Protein AF-A0A7V9DNS0-F1 (afdb_monomer_lite)

Radius of gyration: 20.08 Å; chains: 1; bounding box: 50×49×35 Å

pLDDT: mean 93.69, std 7.24, range [63.31, 98.44]

Foldseek 3Di:
DVVVVVVVDDDDDDDPDPVVVQVVPDPDVVSVLVVCCVPPDPVVNCVVVPDPDPCVVVVVVVVVCVVDDDPDDPPDDVVDDQQWDDDPNRIDSHPDD

Sequence (97 aa):
MIETLRSVLHFRRFEVDAVERRLATAANVDDVRRIARRRTPRGVFDYIDGAAEDERTMEANAGAFARLSFRPRILRDVSAVDPATTLLGRPLPIPLV

Secondary structure (DSSP, 8-state):
-HHHHHHH--PPPP---HHHHHHTT-SSHHHHHHHHHTTS-HHHHHHHH--STT-HHHHHHHHHHHT-------S---SS----EEETTEEESSS--

Structure (mmCIF, N/CA/C/O backbone):
data_AF-A0A7V9DNS0-F1
#
_entry.id   AF-A0A7V9DNS0-F1
#
loop_
_atom_site.group_PDB
_atom_site.id
_atom_site.type_symbol
_atom_site.label_atom_id
_atom_site.label_alt_id
_atom_site.label_comp_id
_atom_site.label_asym_id
_atom_site.label_entity_id
_atom_site.label_seq_id
_atom_site.pdbx_PDB_ins_code
_atom_site.Cartn_x
_atom_site.Cartn_y
_atom_site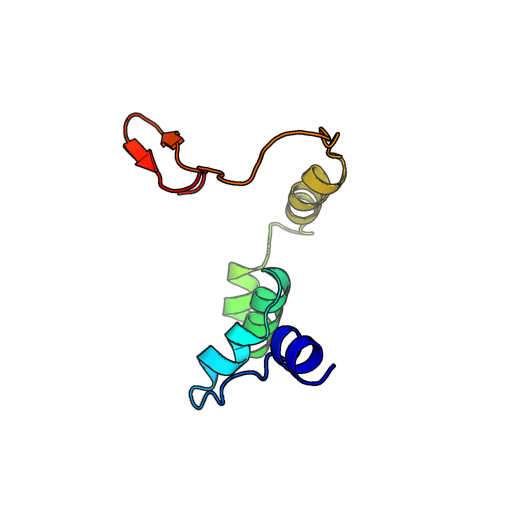.Cartn_z
_atom_site.occupancy
_atom_site.B_iso_or_equiv
_atom_site.auth_seq_id
_atom_site.auth_comp_id
_atom_site.auth_asym_id
_atom_site.auth_atom_id
_atom_site.pdbx_PDB_model_num
ATOM 1 N N . MET A 1 1 ? -24.365 -29.101 -10.957 1.00 63.31 1 MET A N 1
ATOM 2 C CA . MET A 1 1 ? -23.539 -29.421 -9.765 1.00 63.31 1 MET A CA 1
ATOM 3 C C . MET A 1 1 ? -22.041 -29.424 -10.085 1.00 63.31 1 MET A C 1
ATOM 5 O O . MET A 1 1 ? -21.324 -28.655 -9.463 1.00 63.31 1 MET A O 1
ATOM 9 N N . ILE A 1 2 ? -21.560 -30.198 -11.071 1.00 74.38 2 ILE A N 1
ATOM 10 C CA . ILE A 1 2 ? -20.133 -30.192 -11.477 1.00 74.38 2 ILE A CA 1
ATOM 11 C C . ILE A 1 2 ? -19.694 -28.835 -12.070 1.00 74.38 2 ILE A C 1
ATOM 13 O O . ILE A 1 2 ? -18.596 -28.367 -11.782 1.00 74.38 2 ILE A O 1
ATOM 17 N N . GLU A 1 3 ? -20.556 -28.163 -12.840 1.00 73.25 3 GLU A N 1
ATOM 18 C CA . GLU A 1 3 ? -20.258 -26.836 -13.412 1.00 73.25 3 GLU A CA 1
ATOM 19 C C . GLU A 1 3 ? -20.100 -25.740 -12.348 1.00 73.25 3 GLU A C 1
ATOM 21 O O . GLU A 1 3 ? -19.166 -24.949 -12.415 1.00 73.25 3 GLU A O 1
ATOM 26 N N . THR A 1 4 ? -20.946 -25.749 -11.314 1.00 81.94 4 THR A N 1
ATOM 27 C CA . THR A 1 4 ? -20.877 -24.814 -10.177 1.00 81.94 4 THR A CA 1
ATOM 28 C C . THR A 1 4 ? -19.598 -24.994 -9.358 1.00 81.94 4 THR A C 1
ATOM 30 O O . THR A 1 4 ? -19.010 -24.026 -8.892 1.00 81.94 4 THR A O 1
ATOM 33 N N . LEU A 1 5 ? -19.134 -26.237 -9.196 1.00 79.75 5 LEU A N 1
ATOM 34 C CA . LEU A 1 5 ? -17.859 -26.530 -8.535 1.00 79.75 5 LEU A CA 1
ATOM 35 C C . LEU A 1 5 ? -16.669 -26.023 -9.360 1.00 79.75 5 LEU A C 1
ATOM 37 O O . LEU A 1 5 ? -15.732 -25.453 -8.804 1.00 79.75 5 LEU A O 1
ATOM 41 N N . ARG A 1 6 ? -16.721 -26.169 -10.690 1.00 78.94 6 ARG A N 1
ATOM 42 C CA . ARG A 1 6 ? -15.673 -25.679 -11.598 1.00 78.94 6 ARG A CA 1
ATOM 43 C C . ARG A 1 6 ? -15.551 -24.150 -11.590 1.00 78.94 6 ARG A C 1
ATOM 45 O O . ARG A 1 6 ? -14.446 -23.654 -11.763 1.00 78.94 6 ARG A O 1
ATOM 52 N N . SER A 1 7 ? -16.641 -23.411 -11.365 1.00 81.12 7 SER A N 1
ATOM 53 C CA . SER A 1 7 ? -16.610 -21.939 -11.340 1.00 81.12 7 SER A CA 1
ATOM 54 C C . SER A 1 7 ? -16.037 -21.342 -10.052 1.00 81.12 7 SER A C 1
ATOM 56 O O . SER A 1 7 ? -15.697 -20.166 -10.033 1.00 81.12 7 SER A O 1
ATOM 58 N N . VAL A 1 8 ? -15.952 -22.114 -8.965 1.00 84.00 8 VAL A N 1
ATOM 59 C CA . VAL A 1 8 ? -15.399 -21.645 -7.680 1.00 84.00 8 VAL A CA 1
ATOM 60 C C . VAL A 1 8 ? -13.994 -22.188 -7.425 1.00 84.00 8 VAL A C 1
ATOM 62 O O . VAL A 1 8 ? -13.176 -21.515 -6.797 1.00 84.00 8 VAL A O 1
ATOM 65 N N . LEU A 1 9 ? -13.681 -23.375 -7.952 1.00 80.75 9 LEU A N 1
ATOM 66 C CA . LEU A 1 9 ? -12.368 -24.000 -7.827 1.00 80.75 9 LEU A CA 1
ATOM 67 C C . LEU A 1 9 ? -11.386 -23.433 -8.857 1.00 80.75 9 LEU A C 1
ATOM 69 O O . LEU A 1 9 ? -11.197 -23.982 -9.941 1.00 80.75 9 LEU A O 1
ATOM 73 N N . HIS A 1 10 ? -10.710 -22.353 -8.477 1.00 73.31 10 HIS A N 1
ATOM 74 C CA . HIS A 1 10 ? -9.573 -21.820 -9.219 1.00 73.31 10 HIS A CA 1
ATOM 75 C C . HIS A 1 10 ? -8.276 -22.397 -8.648 1.00 73.31 10 HIS A C 1
ATOM 77 O O . HIS A 1 10 ? -7.794 -21.978 -7.594 1.00 73.31 10 HIS A O 1
ATOM 83 N N . PHE A 1 11 ? -7.698 -23.377 -9.340 1.00 76.88 11 PHE A N 1
ATOM 84 C CA . PHE A 1 11 ? -6.368 -23.874 -9.002 1.00 76.88 11 PHE A CA 1
ATOM 85 C C . PHE A 1 11 ? -5.321 -22.860 -9.451 1.00 76.88 11 PHE A C 1
ATOM 87 O O . PHE A 1 11 ? -5.370 -22.364 -10.578 1.00 76.88 11 PHE A O 1
ATOM 94 N N . ARG A 1 12 ? -4.356 -22.549 -8.578 1.00 72.12 12 ARG A N 1
ATOM 95 C CA . ARG A 1 12 ? -3.247 -21.678 -8.973 1.00 72.12 12 ARG A CA 1
ATOM 96 C C . ARG A 1 12 ? -2.479 -22.333 -10.112 1.00 72.12 12 ARG A C 1
ATOM 98 O O . ARG A 1 12 ? -2.158 -23.521 -10.045 1.00 72.12 12 ARG A O 1
ATOM 105 N N . ARG A 1 13 ? -2.163 -21.545 -11.139 1.00 76.88 13 ARG A N 1
ATOM 106 C CA . ARG A 1 13 ? -1.265 -21.983 -12.205 1.00 76.88 13 ARG A CA 1
ATOM 107 C C . ARG A 1 13 ? 0.096 -22.304 -11.587 1.00 76.88 13 ARG A C 1
ATOM 109 O O . ARG A 1 13 ? 0.547 -21.605 -10.682 1.00 76.88 13 ARG A O 1
ATOM 116 N N . PHE A 1 14 ? 0.720 -23.384 -12.043 1.00 84.50 14 PHE A N 1
ATOM 117 C CA . PHE A 1 14 ? 2.068 -23.727 -11.609 1.00 84.50 14 PHE A CA 1
ATOM 118 C C . PHE A 1 14 ? 3.031 -22.628 -12.075 1.00 84.50 14 PHE A C 1
ATOM 120 O O . PHE A 1 14 ? 3.129 -22.382 -13.275 1.00 84.50 14 PHE A O 1
ATOM 127 N N . GLU A 1 15 ? 3.695 -21.965 -11.127 1.00 91.12 15 GLU A N 1
ATOM 128 C CA . GLU A 1 15 ? 4.637 -20.875 -11.392 1.00 91.12 15 GLU A CA 1
ATOM 129 C C . GLU A 1 15 ? 6.057 -21.305 -11.015 1.00 91.12 15 GLU A C 1
ATOM 131 O O . GLU A 1 15 ? 6.324 -21.681 -9.863 1.00 91.12 15 GLU A O 1
ATOM 136 N N . VAL A 1 16 ? 6.959 -21.274 -11.997 1.00 92.69 16 VAL A N 1
ATOM 137 C CA . VAL A 1 16 ? 8.348 -21.734 -11.864 1.00 92.69 16 VAL A CA 1
ATOM 138 C C . VAL A 1 16 ? 9.188 -20.653 -11.200 1.00 92.69 16 VAL A C 1
ATOM 140 O O . VAL A 1 16 ? 9.985 -20.968 -10.303 1.00 92.69 16 VAL A O 1
ATOM 143 N N . ASP A 1 17 ? 8.960 -19.391 -11.567 1.00 95.56 17 ASP A N 1
ATOM 144 C CA . ASP A 1 17 ? 9.694 -18.270 -10.999 1.00 95.56 17 ASP A CA 1
ATOM 145 C C . ASP A 1 17 ? 9.411 -18.176 -9.492 1.00 95.56 17 ASP A C 1
ATOM 147 O O . ASP A 1 17 ? 8.278 -18.094 -9.011 1.00 95.56 17 ASP A O 1
ATOM 151 N N . ALA A 1 18 ? 10.483 -18.257 -8.707 1.00 92.19 18 ALA A N 1
ATOM 152 C CA . ALA A 1 18 ? 10.381 -18.286 -7.263 1.00 92.19 18 ALA A CA 1
ATOM 153 C C . ALA A 1 18 ? 9.955 -16.931 -6.671 1.00 92.19 18 ALA A C 1
ATOM 155 O O . ALA A 1 18 ? 9.418 -16.910 -5.560 1.00 92.19 18 ALA A O 1
ATOM 156 N N . VAL A 1 19 ? 10.234 -15.817 -7.347 1.00 94.00 19 VAL A N 1
ATOM 157 C CA . VAL A 1 19 ? 9.784 -14.474 -6.960 1.00 94.00 19 VAL A CA 1
ATOM 158 C C . VAL A 1 19 ? 8.287 -14.363 -7.212 1.00 94.00 19 VAL A C 1
ATOM 160 O O . VAL A 1 19 ? 7.543 -14.158 -6.252 1.00 94.00 19 VAL A O 1
ATOM 163 N N . GLU A 1 20 ? 7.845 -14.624 -8.442 1.00 94.06 20 GLU A N 1
ATOM 164 C CA . GLU A 1 20 ? 6.425 -14.563 -8.820 1.00 94.06 20 GLU A CA 1
ATOM 165 C C . GLU A 1 20 ? 5.567 -15.475 -7.947 1.00 94.06 20 GLU A C 1
ATOM 167 O O . GLU A 1 20 ? 4.567 -15.049 -7.371 1.00 94.06 20 GLU A O 1
ATOM 172 N N . ARG A 1 21 ? 6.014 -16.714 -7.711 1.00 93.19 21 ARG A N 1
ATOM 173 C CA . ARG A 1 21 ? 5.295 -17.654 -6.842 1.00 93.19 21 ARG A CA 1
ATOM 174 C C . ARG A 1 21 ? 5.100 -17.129 -5.417 1.00 93.19 21 ARG A C 1
ATOM 176 O O . ARG A 1 21 ? 4.092 -17.448 -4.789 1.00 93.19 21 ARG A O 1
ATOM 183 N N . ARG A 1 22 ? 6.051 -16.361 -4.876 1.00 93.44 22 ARG A N 1
ATOM 184 C CA . ARG A 1 22 ? 5.932 -15.769 -3.531 1.00 93.44 22 ARG A CA 1
ATOM 185 C C . ARG A 1 22 ? 5.022 -14.554 -3.553 1.00 93.44 22 ARG A C 1
ATOM 187 O O . ARG A 1 22 ? 4.151 -14.459 -2.693 1.00 93.44 22 ARG A O 1
ATOM 194 N N . LEU A 1 23 ? 5.189 -13.662 -4.525 1.00 94.56 23 LEU A N 1
ATOM 195 C CA . LEU A 1 23 ? 4.345 -12.475 -4.652 1.00 94.56 23 LEU A CA 1
ATOM 196 C C . LEU A 1 23 ? 2.881 -12.858 -4.894 1.00 94.56 23 LEU A C 1
ATOM 198 O O . LEU A 1 23 ? 1.998 -12.314 -4.243 1.00 94.56 23 LEU A O 1
ATOM 202 N N . ALA A 1 24 ? 2.626 -13.912 -5.669 1.00 92.62 24 ALA A N 1
ATOM 203 C CA . ALA A 1 24 ? 1.296 -14.485 -5.868 1.00 92.62 24 ALA A CA 1
ATOM 204 C C . ALA A 1 24 ? 0.657 -15.075 -4.590 1.00 92.62 24 ALA A C 1
ATOM 206 O O . ALA A 1 24 ? -0.495 -15.509 -4.617 1.00 92.62 24 ALA A O 1
ATOM 207 N N . THR A 1 25 ? 1.388 -15.169 -3.471 1.00 90.94 25 THR A N 1
ATOM 208 C CA . THR A 1 25 ? 0.828 -15.557 -2.160 1.00 90.94 25 THR A CA 1
ATOM 209 C C . THR A 1 25 ? 0.467 -14.372 -1.274 1.00 90.94 25 THR A C 1
ATOM 211 O O . THR A 1 25 ? -0.223 -14.588 -0.281 1.00 90.94 25 THR A O 1
ATOM 214 N N . ALA A 1 26 ? 0.891 -13.155 -1.620 1.00 96.50 26 ALA A N 1
ATOM 215 C CA . ALA A 1 26 ? 0.554 -11.957 -0.869 1.00 96.50 26 ALA A CA 1
ATOM 216 C C . ALA A 1 26 ? -0.890 -11.535 -1.167 1.00 96.50 26 ALA A C 1
ATOM 218 O O . ALA A 1 26 ? -1.242 -11.278 -2.317 1.00 96.50 26 ALA A O 1
ATOM 219 N N . ALA A 1 27 ? -1.727 -11.467 -0.133 1.00 96.06 27 ALA A N 1
ATOM 220 C CA . ALA A 1 27 ? -3.099 -10.974 -0.240 1.00 96.06 27 ALA A CA 1
ATOM 221 C C . ALA A 1 27 ? -3.188 -9.465 0.040 1.00 96.06 27 ALA A C 1
ATOM 223 O O . ALA A 1 27 ? -4.162 -8.816 -0.334 1.00 96.06 27 ALA A O 1
ATOM 224 N N . ASN A 1 28 ? -2.185 -8.907 0.719 1.00 96.38 28 ASN A N 1
ATOM 225 C CA . ASN A 1 28 ? -2.102 -7.494 1.067 1.00 96.38 28 ASN A CA 1
ATOM 226 C C . ASN A 1 28 ? -0.638 -7.018 1.127 1.00 96.38 28 ASN A C 1
ATOM 228 O O . ASN A 1 28 ? 0.304 -7.797 0.978 1.00 96.38 28 ASN A O 1
ATOM 232 N N . VAL A 1 29 ? -0.446 -5.719 1.364 1.00 9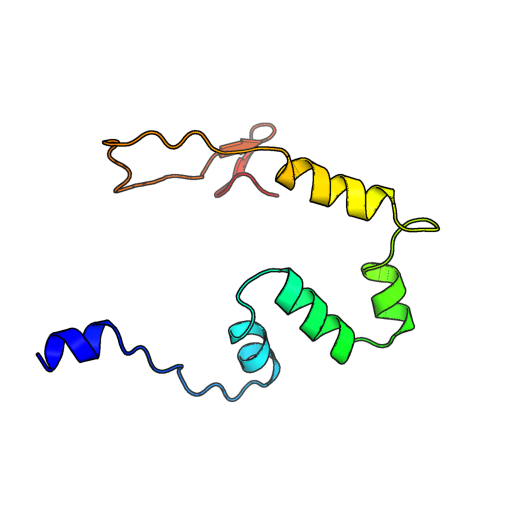5.75 29 VAL A N 1
ATOM 233 C CA . VAL A 1 29 ? 0.883 -5.090 1.418 1.00 95.75 29 VAL A CA 1
ATOM 234 C C . VAL A 1 29 ? 1.725 -5.583 2.609 1.00 95.75 29 VAL A C 1
ATOM 236 O O . VAL A 1 29 ? 2.941 -5.704 2.476 1.00 95.75 29 VAL A O 1
ATOM 239 N N . ASP A 1 30 ? 1.119 -5.948 3.746 1.00 96.44 30 ASP A N 1
ATOM 240 C CA . ASP A 1 30 ? 1.865 -6.501 4.892 1.00 96.44 30 ASP A CA 1
ATOM 241 C C . ASP A 1 30 ? 2.467 -7.881 4.573 1.00 96.44 30 ASP A C 1
ATOM 243 O O . ASP A 1 30 ? 3.570 -8.217 5.012 1.00 96.44 30 ASP A O 1
ATOM 247 N N . ASP A 1 31 ? 1.807 -8.671 3.724 1.00 97.88 31 ASP A N 1
ATOM 248 C CA . ASP A 1 31 ? 2.386 -9.919 3.228 1.00 97.88 31 ASP A CA 1
ATOM 249 C C . ASP A 1 31 ? 3.643 -9.672 2.392 1.00 97.88 31 ASP A C 1
ATOM 251 O O . ASP A 1 31 ? 4.640 -10.384 2.552 1.00 97.88 31 ASP A O 1
ATOM 255 N N . VAL A 1 32 ? 3.628 -8.633 1.552 1.00 97.31 32 VAL A N 1
ATOM 256 C CA . VAL A 1 32 ? 4.800 -8.213 0.770 1.00 97.31 32 VAL A CA 1
ATOM 257 C C . VAL A 1 32 ? 5.931 -7.784 1.703 1.00 97.31 32 VAL A C 1
ATOM 259 O O . VAL A 1 32 ? 7.059 -8.265 1.556 1.00 97.31 32 VAL A O 1
ATOM 262 N N . ARG A 1 33 ? 5.628 -6.975 2.726 1.00 97.00 33 ARG A N 1
ATOM 263 C CA . ARG A 1 33 ? 6.587 -6.581 3.772 1.00 97.00 33 ARG A CA 1
ATOM 264 C C . ARG A 1 33 ? 7.216 -7.798 4.455 1.00 97.00 33 ARG A C 1
ATOM 266 O O . ARG A 1 33 ? 8.435 -7.874 4.617 1.00 97.00 33 ARG A O 1
ATOM 273 N N . ARG A 1 34 ? 6.416 -8.807 4.807 1.00 97.69 34 ARG A N 1
ATOM 274 C CA . ARG A 1 34 ? 6.896 -10.043 5.449 1.00 97.69 34 ARG A CA 1
ATOM 275 C C . ARG A 1 34 ? 7.773 -10.889 4.531 1.00 97.69 34 ARG A C 1
ATOM 277 O O . ARG A 1 34 ? 8.731 -11.506 5.005 1.00 97.69 34 ARG A O 1
ATOM 284 N N . ILE A 1 35 ? 7.456 -10.938 3.237 1.00 97.31 35 ILE A N 1
ATOM 285 C CA . ILE A 1 35 ? 8.298 -11.588 2.224 1.00 97.31 35 ILE A CA 1
ATOM 286 C C . ILE A 1 35 ? 9.645 -10.863 2.135 1.00 97.31 35 ILE A C 1
ATOM 288 O O . ILE A 1 35 ? 10.683 -11.529 2.200 1.00 97.31 35 ILE A O 1
ATOM 292 N N . ALA A 1 36 ? 9.635 -9.528 2.064 1.00 97.06 36 ALA A N 1
ATOM 293 C CA . ALA A 1 36 ? 10.841 -8.703 2.033 1.00 97.06 36 ALA A CA 1
ATOM 294 C C . ALA A 1 36 ? 11.712 -8.913 3.282 1.00 97.06 36 ALA A C 1
ATOM 296 O O . ALA A 1 36 ? 12.899 -9.203 3.150 1.00 97.06 36 ALA A O 1
ATOM 297 N N . ARG A 1 37 ? 11.126 -8.916 4.488 1.00 97.38 37 ARG A N 1
ATOM 298 C CA . ARG A 1 37 ? 11.856 -9.150 5.751 1.00 97.38 37 ARG A CA 1
ATOM 299 C C . ARG A 1 37 ? 12.655 -10.455 5.773 1.00 97.38 37 ARG A C 1
ATOM 301 O O . ARG A 1 37 ? 13.709 -10.531 6.393 1.00 97.38 37 ARG A O 1
ATOM 308 N N . ARG A 1 38 ? 12.160 -11.504 5.107 1.00 96.69 38 ARG A N 1
ATOM 309 C CA . ARG A 1 38 ? 12.830 -12.818 5.035 1.00 96.69 38 ARG A CA 1
ATOM 310 C C . ARG A 1 38 ? 13.938 -12.887 3.979 1.00 96.69 38 ARG A C 1
ATOM 312 O O . ARG A 1 38 ? 14.636 -13.897 3.919 1.00 96.69 38 ARG A O 1
ATOM 319 N N . ARG A 1 39 ? 14.031 -11.902 3.084 1.00 96.00 39 ARG A N 1
ATOM 320 C CA . ARG A 1 39 ? 14.853 -11.966 1.862 1.00 96.00 39 ARG A CA 1
ATOM 321 C C . ARG A 1 39 ? 15.872 -10.844 1.754 1.00 96.00 39 ARG A C 1
ATOM 323 O O . ARG A 1 39 ? 16.910 -11.042 1.130 1.00 96.00 39 ARG A O 1
ATOM 330 N N . THR A 1 40 ? 15.586 -9.705 2.357 1.00 96.44 40 THR A N 1
ATOM 331 C CA . THR A 1 40 ? 16.455 -8.538 2.341 1.00 96.44 40 THR A CA 1
ATOM 332 C C . THR A 1 40 ? 17.483 -8.643 3.472 1.00 96.44 40 THR A C 1
ATOM 334 O O . THR A 1 40 ? 17.124 -9.058 4.578 1.00 96.44 40 THR A O 1
ATOM 337 N N . PRO A 1 41 ? 18.761 -8.281 3.240 1.00 98.00 41 PRO A N 1
ATOM 338 C CA . PRO A 1 41 ? 19.734 -8.149 4.318 1.00 98.00 41 PRO A CA 1
ATOM 339 C C . PRO A 1 41 ? 19.191 -7.253 5.429 1.00 98.00 41 PRO A C 1
ATOM 341 O O . PRO A 1 41 ? 18.612 -6.205 5.148 1.00 98.00 41 PRO A O 1
ATOM 344 N N . ARG A 1 42 ? 19.402 -7.645 6.688 1.00 97.12 42 ARG A N 1
ATOM 345 C CA . ARG A 1 42 ? 18.751 -6.999 7.835 1.00 97.12 42 ARG A CA 1
ATOM 346 C C . ARG A 1 42 ? 18.915 -5.477 7.852 1.00 97.12 42 ARG A C 1
ATOM 348 O O . ARG A 1 42 ? 17.922 -4.781 7.963 1.00 97.12 42 ARG A O 1
ATOM 355 N N . GLY A 1 43 ? 20.135 -4.965 7.673 1.00 97.81 43 GLY A N 1
ATOM 356 C CA . GLY A 1 43 ? 20.373 -3.516 7.683 1.00 97.81 43 GLY A CA 1
ATOM 357 C C . GLY A 1 43 ? 19.651 -2.761 6.561 1.00 97.81 43 GLY A C 1
ATOM 358 O O . GLY A 1 43 ? 19.205 -1.642 6.769 1.00 97.81 43 GLY A O 1
ATOM 359 N N . VAL A 1 44 ? 19.484 -3.384 5.389 1.00 97.88 44 VAL A N 1
ATOM 360 C CA . VAL A 1 44 ? 18.737 -2.788 4.268 1.00 97.88 44 VAL A CA 1
ATOM 361 C C . VAL A 1 44 ? 17.237 -2.808 4.553 1.00 97.88 44 VAL A C 1
ATOM 363 O O . VAL A 1 44 ? 16.547 -1.843 4.245 1.00 97.88 44 VAL A O 1
ATOM 366 N N . PHE A 1 45 ? 16.730 -3.888 5.155 1.00 98.12 45 PHE A N 1
ATOM 367 C CA . PHE A 1 45 ? 15.329 -3.963 5.559 1.00 98.12 45 PHE A CA 1
ATOM 368 C C . PHE A 1 45 ? 15.013 -2.925 6.638 1.00 98.12 45 PHE A C 1
ATOM 370 O O . PHE A 1 45 ? 14.097 -2.136 6.449 1.00 98.12 45 PHE A O 1
ATOM 377 N N . ASP A 1 46 ? 15.807 -2.882 7.710 1.00 96.75 46 ASP A N 1
ATOM 378 C CA . ASP A 1 46 ? 15.607 -1.967 8.838 1.00 96.75 46 ASP A CA 1
ATOM 379 C C . ASP A 1 46 ? 15.697 -0.491 8.383 1.00 96.75 46 ASP A C 1
ATOM 381 O O . ASP A 1 46 ? 14.960 0.347 8.887 1.00 96.75 46 ASP A O 1
ATOM 385 N N . TYR A 1 47 ? 16.530 -0.170 7.381 1.00 96.31 47 TYR A N 1
ATOM 386 C CA . TYR A 1 47 ? 16.601 1.177 6.796 1.00 96.31 47 TYR A CA 1
ATOM 387 C C . TYR A 1 47 ? 15.334 1.589 6.025 1.00 96.31 47 TYR A C 1
ATOM 389 O O . TYR A 1 47 ? 14.965 2.759 6.045 1.00 96.31 47 TYR A O 1
ATOM 397 N N . ILE A 1 48 ? 14.696 0.654 5.311 1.00 96.81 48 ILE A N 1
ATOM 398 C CA . ILE A 1 48 ? 13.517 0.936 4.470 1.00 96.81 48 ILE A CA 1
ATOM 399 C C . ILE A 1 48 ? 12.219 0.859 5.281 1.00 96.81 48 ILE A C 1
ATOM 401 O O . ILE A 1 48 ? 11.306 1.647 5.052 1.00 96.81 48 ILE A O 1
ATOM 405 N N . ASP A 1 49 ? 12.117 -0.130 6.168 1.00 96.31 49 ASP A N 1
ATOM 406 C CA . ASP A 1 49 ? 10.903 -0.442 6.927 1.00 96.31 49 ASP A CA 1
ATOM 407 C C . ASP A 1 49 ? 10.786 0.366 8.224 1.00 96.31 49 ASP A C 1
ATOM 409 O O . ASP A 1 49 ? 9.676 0.575 8.705 1.00 96.31 49 ASP A O 1
ATOM 413 N N . GLY A 1 50 ? 11.920 0.784 8.796 1.00 95.25 50 GLY A N 1
ATOM 414 C CA . GLY A 1 50 ? 11.967 1.464 10.085 1.00 95.25 50 GLY A CA 1
ATOM 415 C C . GLY A 1 50 ? 11.514 2.922 10.036 1.00 95.25 50 GLY A C 1
ATOM 416 O O . GLY A 1 50 ? 11.515 3.578 8.990 1.00 95.25 50 GLY A O 1
ATOM 417 N N . ALA A 1 51 ? 11.166 3.450 11.208 1.00 96.75 51 ALA A N 1
ATOM 418 C CA . ALA A 1 51 ? 10.802 4.851 11.402 1.00 96.75 51 ALA A CA 1
ATOM 419 C C . ALA A 1 51 ? 11.654 5.525 12.493 1.00 96.75 51 ALA A C 1
ATOM 421 O O . ALA A 1 51 ? 12.604 4.956 13.024 1.00 96.75 51 ALA A O 1
ATOM 422 N N . ALA A 1 52 ? 11.360 6.793 12.788 1.00 96.88 52 ALA A N 1
ATOM 423 C CA . ALA A 1 52 ? 12.107 7.556 13.782 1.00 96.88 52 ALA A CA 1
ATOM 424 C C . ALA A 1 52 ? 11.925 6.983 15.200 1.00 96.88 52 ALA A C 1
ATOM 426 O O . ALA A 1 52 ? 10.795 6.740 15.620 1.00 96.88 52 ALA A O 1
ATOM 427 N N . GLU A 1 53 ? 13.040 6.848 15.925 1.00 96.56 53 GLU A N 1
ATOM 428 C CA . GLU A 1 53 ? 13.131 6.418 17.328 1.00 96.56 53 GLU A CA 1
ATOM 429 C C . GLU A 1 53 ? 12.281 5.184 17.671 1.00 96.56 53 GLU A C 1
ATOM 431 O O . GLU A 1 53 ? 12.646 4.065 17.326 1.00 96.56 53 GLU A O 1
ATOM 436 N N . ASP A 1 54 ? 11.179 5.384 18.388 1.00 97.12 54 ASP A N 1
ATOM 437 C CA . ASP A 1 54 ? 10.278 4.347 18.884 1.00 97.12 54 ASP A CA 1
ATOM 438 C C . ASP A 1 54 ? 9.121 4.039 17.918 1.00 97.12 54 ASP A C 1
ATOM 440 O O . ASP A 1 54 ? 8.188 3.320 18.269 1.00 97.12 54 ASP A O 1
ATOM 444 N N . GLU A 1 55 ? 9.175 4.600 16.707 1.00 97.81 55 GLU A N 1
ATOM 445 C CA . GLU A 1 55 ? 8.260 4.367 15.588 1.00 97.81 55 GLU A CA 1
ATOM 446 C C . GLU A 1 55 ? 6.790 4.732 15.855 1.00 97.81 55 GLU A C 1
ATOM 448 O O . GLU A 1 55 ? 5.901 4.428 15.051 1.00 97.81 55 GLU A O 1
ATOM 453 N N . ARG A 1 56 ? 6.507 5.479 16.928 1.00 98.19 56 ARG A N 1
ATOM 454 C CA . ARG A 1 56 ? 5.130 5.820 17.332 1.00 98.19 56 ARG A CA 1
ATOM 455 C C . ARG A 1 56 ? 4.345 6.560 16.259 1.00 98.19 56 ARG A C 1
ATOM 457 O O . ARG A 1 56 ? 3.143 6.350 16.112 1.00 98.19 56 ARG A O 1
ATOM 464 N N . THR A 1 57 ? 5.008 7.422 15.492 1.00 97.88 57 THR A N 1
ATOM 465 C CA . THR A 1 57 ? 4.365 8.148 14.388 1.00 97.88 57 THR A CA 1
ATOM 466 C C . THR A 1 57 ? 3.977 7.207 13.247 1.00 97.88 57 THR A C 1
ATOM 468 O O . THR A 1 57 ? 2.918 7.387 12.647 1.00 97.88 57 THR A O 1
ATOM 471 N N . MET A 1 58 ? 4.781 6.177 12.965 1.00 96.88 58 MET A N 1
ATOM 472 C CA . MET A 1 58 ? 4.448 5.173 11.952 1.00 96.88 58 MET A CA 1
ATOM 473 C C . MET A 1 58 ? 3.190 4.397 12.356 1.00 96.88 58 MET A C 1
ATOM 475 O O . MET A 1 58 ? 2.251 4.289 11.562 1.00 96.88 58 MET A O 1
ATOM 479 N N . GLU A 1 59 ? 3.126 3.944 13.611 1.00 96.75 59 GLU A N 1
ATOM 480 C CA . GLU A 1 59 ? 1.933 3.292 14.164 1.00 96.75 59 GLU A CA 1
ATOM 481 C C . GLU A 1 59 ? 0.712 4.225 14.146 1.00 96.75 59 GLU A C 1
ATOM 483 O O . GLU A 1 59 ? -0.382 3.823 13.739 1.00 96.75 59 GLU A O 1
ATOM 488 N N . ALA A 1 60 ? 0.891 5.492 14.531 1.00 97.75 60 ALA A N 1
ATOM 489 C CA . ALA A 1 60 ? -0.180 6.483 14.558 1.00 97.75 60 ALA A CA 1
ATOM 490 C C . ALA A 1 60 ? -0.747 6.783 13.161 1.00 97.75 60 ALA A C 1
ATOM 492 O O . ALA A 1 60 ? -1.967 6.932 13.027 1.00 97.75 60 ALA A O 1
ATOM 493 N N . ASN A 1 61 ? 0.104 6.834 12.131 1.00 96.94 61 ASN A N 1
ATOM 494 C CA . ASN A 1 61 ? -0.302 7.061 10.743 1.00 96.94 61 ASN A CA 1
ATOM 495 C C . ASN A 1 61 ? -1.215 5.936 10.239 1.00 96.94 61 ASN A C 1
ATOM 497 O O . ASN A 1 61 ? -2.299 6.210 9.722 1.00 96.94 61 ASN A O 1
ATOM 501 N N . ALA A 1 62 ? -0.826 4.673 10.442 1.00 94.75 62 ALA A N 1
ATOM 502 C CA . ALA A 1 62 ? -1.662 3.529 10.072 1.00 94.75 62 ALA A CA 1
ATOM 503 C C . ALA A 1 62 ? -2.944 3.473 10.923 1.00 94.75 62 ALA A C 1
ATOM 505 O O . ALA A 1 62 ? -4.054 3.330 10.400 1.00 94.75 62 ALA A O 1
ATOM 506 N N . GLY A 1 63 ? -2.807 3.670 12.238 1.00 97.69 63 GLY A N 1
ATOM 507 C CA . GLY A 1 63 ? -3.923 3.690 13.180 1.00 97.69 63 GLY A CA 1
ATOM 508 C C . GLY A 1 63 ? -4.935 4.809 12.915 1.00 97.69 63 GLY A C 1
ATOM 509 O O . GLY A 1 63 ? -6.095 4.682 13.304 1.00 97.69 63 GLY A O 1
ATOM 510 N N . ALA A 1 64 ? -4.546 5.892 12.234 1.00 98.25 64 ALA A N 1
ATOM 511 C CA . ALA A 1 64 ? -5.455 6.976 11.872 1.00 98.25 64 ALA A CA 1
ATOM 512 C C . ALA A 1 64 ? -6.597 6.524 10.961 1.00 98.25 64 ALA A C 1
ATOM 514 O O . ALA A 1 64 ? -7.745 6.904 11.196 1.00 98.25 64 ALA A O 1
ATOM 515 N N . PHE A 1 65 ? -6.307 5.661 9.990 1.00 96.81 65 PHE A N 1
ATOM 516 C CA . PHE A 1 65 ? -7.321 5.139 9.077 1.00 96.81 65 PHE A CA 1
ATOM 517 C C . PHE A 1 65 ? -8.258 4.137 9.757 1.00 96.81 65 PHE A C 1
ATOM 519 O O . PHE A 1 65 ? -9.449 4.129 9.460 1.00 96.81 65 PHE A O 1
ATOM 526 N N . ALA A 1 66 ? -7.766 3.360 10.728 1.00 95.69 66 ALA A N 1
ATOM 527 C CA . ALA A 1 66 ? -8.581 2.403 11.483 1.00 95.69 66 ALA A CA 1
ATOM 528 C C . ALA A 1 66 ? -9.670 3.068 12.347 1.00 95.69 66 ALA A C 1
ATOM 530 O O . ALA A 1 66 ? -10.649 2.424 12.717 1.00 95.69 66 ALA A O 1
ATOM 531 N N . ARG A 1 67 ? -9.524 4.365 12.659 1.00 97.00 67 ARG A N 1
ATOM 532 C CA . ARG A 1 67 ? -10.543 5.145 13.383 1.00 97.00 67 ARG A CA 1
ATOM 533 C C . ARG A 1 67 ? -11.705 5.594 12.496 1.00 97.00 67 ARG A C 1
ATOM 535 O O . ARG A 1 67 ? -12.703 6.092 13.014 1.00 97.00 67 ARG A O 1
ATOM 542 N N . LEU A 1 68 ? -11.582 5.458 11.177 1.00 97.69 68 LEU A N 1
ATOM 543 C CA . LEU A 1 68 ? -12.617 5.828 10.220 1.00 97.69 68 LEU A CA 1
ATOM 544 C C . LEU A 1 68 ? -13.449 4.597 9.855 1.00 97.69 68 LEU A C 1
ATOM 546 O O . LEU A 1 68 ? -12.934 3.496 9.697 1.00 97.69 68 LEU A O 1
ATOM 550 N N . SER A 1 69 ? -14.759 4.783 9.708 1.00 97.62 69 SER A N 1
ATOM 551 C CA . SER A 1 69 ? -15.680 3.732 9.268 1.00 97.62 69 SER A CA 1
ATOM 552 C C . SER A 1 69 ? -16.463 4.192 8.050 1.00 97.62 69 SER A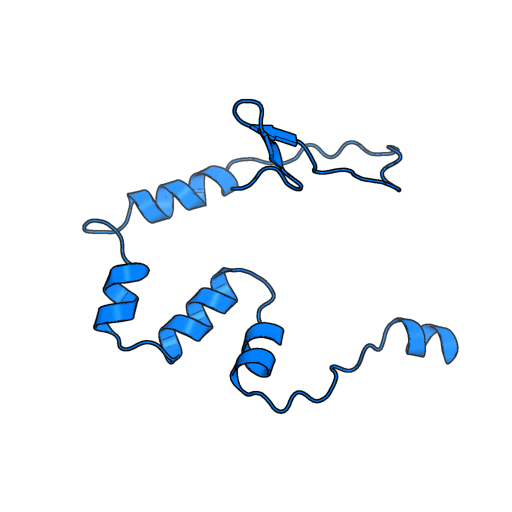 C 1
ATOM 554 O O . SER A 1 69 ? -16.922 5.335 7.982 1.00 97.62 69 SER A O 1
ATOM 556 N N . PHE A 1 70 ? -16.653 3.290 7.091 1.00 96.62 70 PHE A N 1
ATOM 557 C CA . PHE A 1 70 ? -17.516 3.558 5.949 1.00 96.62 70 PHE A CA 1
ATOM 558 C C . PHE A 1 70 ? -18.987 3.490 6.361 1.00 96.62 70 PHE A C 1
ATOM 560 O O . PHE A 1 70 ? -19.404 2.603 7.103 1.00 96.62 70 PHE A O 1
ATOM 567 N N . ARG A 1 71 ? -19.797 4.403 5.819 1.00 97.50 71 ARG A N 1
ATOM 568 C CA . ARG A 1 71 ? -21.261 4.293 5.819 1.00 97.50 71 ARG A CA 1
ATOM 569 C C . ARG A 1 71 ? -21.692 3.812 4.431 1.00 97.50 71 ARG A C 1
ATOM 571 O O . ARG A 1 71 ? -21.888 4.655 3.551 1.00 97.50 71 ARG A O 1
ATOM 578 N N . PRO A 1 72 ? -21.767 2.489 4.188 1.00 96.19 72 PRO A N 1
ATOM 579 C CA . PRO A 1 72 ? -22.063 1.965 2.861 1.00 96.19 72 PRO A CA 1
ATOM 580 C C . PRO A 1 72 ? -23.452 2.420 2.403 1.00 96.19 72 PRO A C 1
ATOM 582 O O . PRO A 1 72 ? -24.419 2.384 3.164 1.00 96.19 72 PRO A O 1
ATOM 585 N N . ARG A 1 73 ? -23.552 2.854 1.144 1.00 96.50 73 ARG A N 1
ATOM 586 C CA . ARG A 1 73 ? -24.826 3.215 0.511 1.00 96.50 73 ARG A CA 1
ATOM 587 C C . ARG A 1 73 ? -25.317 2.026 -0.304 1.00 96.50 73 ARG A C 1
ATOM 589 O O . ARG A 1 73 ? -24.677 1.658 -1.282 1.00 96.50 73 ARG A O 1
ATOM 596 N N . ILE A 1 74 ? -26.434 1.440 0.112 1.00 96.50 74 ILE A N 1
ATOM 597 C CA . ILE A 1 74 ? -27.038 0.273 -0.543 1.00 96.50 74 ILE A CA 1
ATOM 598 C C . ILE A 1 74 ? -27.939 0.680 -1.715 1.00 96.50 74 ILE A C 1
ATOM 600 O O . ILE A 1 74 ? -28.299 1.851 -1.845 1.00 96.50 74 ILE A O 1
ATOM 604 N N . LEU A 1 75 ? -28.313 -0.303 -2.545 1.00 96.44 75 LEU A N 1
ATOM 605 C CA . LEU A 1 75 ? -29.178 -0.124 -3.723 1.00 96.44 75 LEU A CA 1
ATOM 606 C C . LEU A 1 75 ? -28.652 0.952 -4.688 1.00 96.44 75 LEU A C 1
ATOM 608 O O . LEU A 1 75 ? -29.403 1.769 -5.220 1.00 96.44 75 LEU A O 1
ATOM 612 N N . ARG A 1 76 ? -27.332 0.972 -4.884 1.00 96.19 76 ARG A N 1
ATOM 613 C CA . ARG A 1 76 ? -26.657 1.807 -5.876 1.00 96.19 76 ARG A CA 1
ATOM 614 C C . ARG A 1 76 ? -26.088 0.910 -6.954 1.00 96.19 76 ARG A C 1
ATOM 616 O O . ARG A 1 76 ? -25.438 -0.080 -6.632 1.00 96.19 76 ARG A O 1
ATOM 623 N N . ASP A 1 77 ? -26.348 1.273 -8.202 1.00 96.12 77 ASP A N 1
ATOM 624 C CA . ASP A 1 77 ? -25.707 0.614 -9.325 1.00 96.12 77 ASP A CA 1
ATOM 625 C C . ASP A 1 77 ? -24.217 0.968 -9.327 1.00 96.12 77 ASP A C 1
ATOM 627 O O . ASP A 1 77 ? -23.837 2.139 -9.366 1.00 96.12 77 ASP A O 1
ATOM 631 N N . VAL A 1 78 ? -23.395 -0.066 -9.193 1.00 95.88 78 VAL A N 1
ATOM 632 C CA . VAL A 1 78 ? -21.930 -0.017 -9.202 1.00 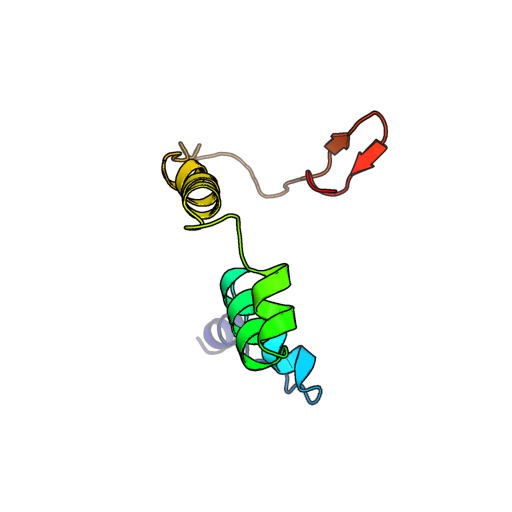95.88 78 VAL A CA 1
ATOM 633 C C . VAL A 1 78 ? -21.382 -1.070 -10.169 1.00 95.88 78 VAL A C 1
ATOM 635 O O . VAL A 1 78 ? -20.263 -1.548 -9.995 1.00 95.88 78 VAL A O 1
ATOM 638 N N . SER A 1 79 ? -22.170 -1.467 -11.180 1.00 96.94 79 SER A N 1
ATOM 639 C CA . SER A 1 79 ? -21.749 -2.448 -12.190 1.00 96.94 79 SER A CA 1
ATOM 640 C C . SER A 1 79 ? -20.540 -1.980 -13.008 1.00 96.94 79 SER A C 1
ATOM 642 O O . SER A 1 79 ? -19.803 -2.806 -13.542 1.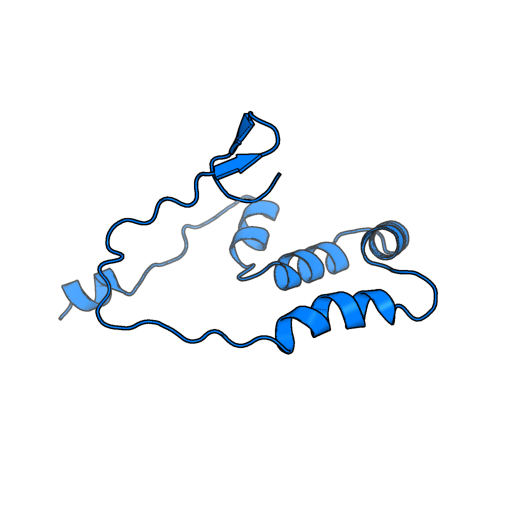00 96.94 79 SER A O 1
ATOM 644 N N . ALA A 1 80 ? -20.329 -0.665 -13.091 1.00 96.56 80 ALA A N 1
ATOM 645 C CA . ALA A 1 80 ? -19.144 -0.033 -13.647 1.00 96.56 80 ALA A CA 1
ATOM 646 C C . ALA A 1 80 ? -18.646 1.054 -12.683 1.00 96.56 80 ALA A C 1
ATOM 648 O O . ALA A 1 80 ? -19.405 1.935 -12.279 1.00 96.56 80 ALA A O 1
ATOM 649 N N . VAL A 1 81 ? -17.366 0.988 -12.315 1.00 96.44 81 VAL A N 1
ATOM 650 C CA . VAL A 1 81 ? -16.696 1.969 -11.452 1.00 96.44 81 VAL A CA 1
ATOM 651 C C . VAL A 1 81 ? -15.462 2.469 -12.186 1.00 96.44 81 VAL A C 1
ATOM 653 O O . VAL A 1 81 ? -14.610 1.667 -12.562 1.00 96.44 81 VAL A O 1
ATOM 656 N N . ASP A 1 82 ? -15.371 3.784 -12.369 1.00 97.00 82 ASP A N 1
ATOM 657 C CA . ASP A 1 82 ? -14.195 4.446 -12.926 1.00 97.00 82 ASP A CA 1
ATOM 658 C C . ASP A 1 82 ? -13.423 5.160 -11.801 1.00 97.00 82 ASP A C 1
ATOM 660 O O . ASP A 1 82 ? -13.932 6.132 -11.236 1.00 97.00 82 ASP A O 1
ATOM 664 N N . PRO A 1 83 ? -12.233 4.667 -11.411 1.00 97.38 83 PRO A N 1
ATOM 665 C CA . PRO A 1 83 ? -11.385 5.313 -10.415 1.00 97.38 83 PRO A CA 1
ATOM 666 C C . PRO A 1 83 ? -10.501 6.427 -11.001 1.00 97.38 83 PRO A C 1
ATOM 668 O O . PRO A 1 83 ? -9.719 7.017 -10.249 1.00 97.38 83 PRO A O 1
ATOM 671 N N . ALA A 1 84 ? -10.582 6.711 -12.305 1.00 98.19 84 ALA A N 1
ATOM 672 C CA . ALA A 1 84 ? -9.764 7.738 -12.928 1.00 98.19 84 ALA A CA 1
ATOM 673 C C . ALA A 1 84 ? -10.022 9.121 -12.314 1.00 98.19 84 ALA A C 1
ATOM 675 O O . ALA A 1 84 ? -11.126 9.472 -11.893 1.00 98.19 84 ALA A O 1
ATOM 676 N N . THR A 1 85 ? -8.969 9.931 -12.254 1.00 98.25 85 THR A N 1
ATOM 677 C CA . THR A 1 85 ? -9.027 11.283 -11.695 1.00 98.25 85 THR A CA 1
ATOM 678 C C . THR A 1 85 ? -8.033 12.208 -12.394 1.00 98.25 85 THR A C 1
ATOM 680 O O . THR A 1 85 ? -7.334 11.813 -13.325 1.00 98.25 85 THR A O 1
ATOM 683 N N . THR A 1 86 ? -7.971 13.468 -11.976 1.00 98.19 86 THR A N 1
ATOM 684 C CA . THR A 1 86 ? -6.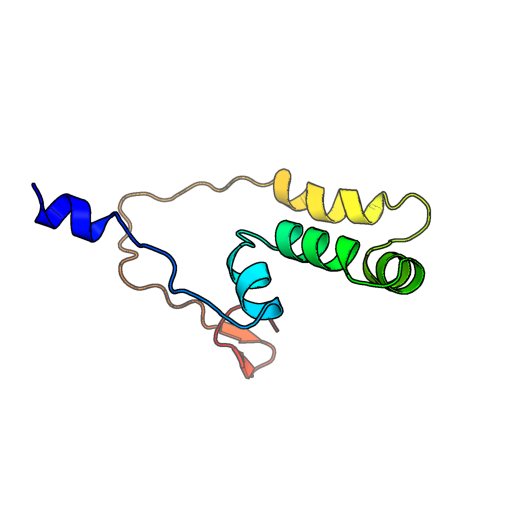976 14.441 -12.437 1.00 98.19 86 THR A CA 1
ATOM 685 C C . THR A 1 86 ? -6.251 15.040 -11.239 1.00 98.19 86 THR A C 1
ATOM 687 O O . THR A 1 86 ? -6.887 15.509 -10.297 1.00 98.19 86 THR A O 1
ATOM 690 N N . LEU A 1 87 ? -4.920 15.073 -11.291 1.00 97.81 87 LEU A N 1
ATOM 691 C CA . LEU A 1 87 ? -4.072 15.707 -10.285 1.00 97.81 87 LEU A CA 1
ATOM 692 C C . LEU A 1 87 ? -3.183 16.751 -10.959 1.00 97.81 87 LEU A C 1
ATOM 694 O O . LEU A 1 87 ? -2.440 16.433 -11.885 1.00 97.81 87 LEU A O 1
ATOM 698 N N . LEU A 1 88 ? -3.274 18.007 -10.510 1.00 97.62 88 LEU A N 1
ATOM 699 C CA . LEU A 1 88 ? -2.498 19.131 -11.060 1.00 97.62 88 LEU A CA 1
ATOM 700 C C . LEU A 1 88 ? -2.603 19.244 -12.599 1.00 97.62 88 LEU A C 1
ATOM 702 O O . LEU A 1 88 ? -1.616 19.480 -13.292 1.00 97.62 88 LEU A O 1
ATOM 706 N N . GLY A 1 89 ? -3.807 19.027 -13.141 1.00 97.38 89 GLY A N 1
ATOM 707 C CA . GLY A 1 89 ? -4.083 19.070 -14.583 1.00 97.38 89 GLY A CA 1
ATOM 708 C C . GLY A 1 89 ? -3.645 17.830 -15.372 1.00 97.38 89 GLY A C 1
ATOM 709 O O . GLY A 1 89 ? -3.801 17.814 -16.590 1.00 97.38 89 GLY A O 1
ATOM 710 N N . ARG A 1 90 ? -3.113 16.791 -14.714 1.00 97.75 90 ARG A N 1
ATOM 711 C CA . ARG A 1 90 ? -2.707 15.535 -15.360 1.00 97.75 90 ARG A CA 1
ATOM 712 C C . ARG A 1 90 ? -3.699 14.408 -15.066 1.00 97.75 90 ARG A C 1
ATOM 714 O O . ARG A 1 90 ? -4.045 14.225 -13.898 1.00 97.75 90 ARG A O 1
ATOM 721 N N . PRO A 1 91 ? -4.135 13.644 -16.082 1.00 98.12 91 PRO A N 1
ATOM 722 C CA . PRO A 1 91 ? -5.005 12.495 -15.864 1.00 98.12 91 PRO A CA 1
ATOM 723 C C . PRO A 1 91 ? -4.248 11.363 -15.153 1.00 98.12 91 PRO A C 1
ATOM 725 O O . PRO A 1 91 ? -3.085 11.100 -15.464 1.00 98.12 91 PRO A O 1
ATOM 728 N N . LEU A 1 92 ? -4.925 10.684 -14.227 1.00 98.44 92 LEU A N 1
ATOM 729 C CA . LEU A 1 92 ? -4.455 9.489 -13.528 1.00 98.44 92 LEU A CA 1
ATOM 730 C C . LEU A 1 92 ? -5.493 8.366 -13.669 1.00 98.44 92 LEU A C 1
ATOM 732 O O . LEU A 1 92 ? -6.686 8.637 -13.520 1.00 98.44 92 LEU A O 1
ATOM 736 N N . PRO A 1 93 ? -5.075 7.109 -13.909 1.00 97.94 93 PRO A N 1
ATOM 737 C CA . PRO A 1 93 ? -6.003 5.982 -14.032 1.00 97.94 93 PRO A CA 1
ATOM 738 C C . PRO A 1 93 ? -6.632 5.569 -12.692 1.00 97.94 93 PRO A C 1
ATOM 740 O O . PRO A 1 93 ? -7.681 4.938 -12.681 1.00 97.94 93 PRO A O 1
ATOM 743 N N . ILE A 1 94 ? -5.995 5.914 -11.572 1.00 98.00 94 ILE A N 1
ATOM 744 C CA . ILE A 1 94 ? -6.457 5.703 -10.193 1.00 98.00 94 ILE A CA 1
ATOM 745 C C . ILE A 1 94 ? -6.004 6.903 -9.342 1.00 98.00 94 ILE A C 1
ATOM 747 O O . ILE A 1 94 ? -5.070 7.596 -9.750 1.00 98.00 94 ILE A O 1
ATOM 751 N N . PRO A 1 95 ? -6.587 7.176 -8.159 1.00 96.69 95 PRO A N 1
ATOM 752 C CA . PRO A 1 95 ? -6.222 8.337 -7.341 1.00 96.69 95 PRO A CA 1
ATOM 753 C C . PRO A 1 95 ? -4.932 8.113 -6.525 1.00 96.69 95 PRO A C 1
ATOM 755 O O . PRO A 1 95 ? -4.912 8.341 -5.318 1.00 96.69 95 PRO A O 1
ATOM 758 N N . LEU A 1 96 ? -3.869 7.639 -7.180 1.00 95.75 96 LEU A N 1
ATOM 759 C CA . LEU A 1 96 ? -2.531 7.377 -6.636 1.00 95.75 96 LEU A CA 1
ATOM 760 C C . LEU A 1 96 ? -1.473 7.769 -7.689 1.00 95.75 96 LEU A C 1
ATOM 762 O O . LEU A 1 96 ? -1.758 7.697 -8.886 1.00 95.75 96 LEU A O 1
ATOM 766 N N . VAL A 1 97 ? -0.279 8.188 -7.248 1.00 93.12 97 VAL A N 1
ATOM 767 C CA . VAL A 1 97 ? 0.864 8.588 -8.100 1.00 93.12 97 VAL A CA 1
ATOM 768 C C . VAL A 1 97 ? 2.063 7.673 -7.933 1.00 93.12 97 VAL A C 1
ATOM 770 O O . VAL A 1 97 ? 2.203 7.097 -6.830 1.00 93.12 97 VAL A O 1
#